Protein AF-A0A7V0LYI3-F1 (afdb_monomer)

pLDDT: mean 85.38, std 15.92, range [39.88, 97.81]

Structure (mmCIF, N/CA/C/O backbone):
data_AF-A0A7V0LYI3-F1
#
_entry.id   AF-A0A7V0LYI3-F1
#
loop_
_atom_site.group_PDB
_atom_site.id
_atom_site.type_symbol
_atom_site.label_atom_id
_atom_site.label_alt_id
_atom_site.label_comp_id
_atom_site.label_asym_id
_atom_site.label_entity_id
_atom_site.label_seq_id
_atom_site.pdbx_PDB_ins_code
_atom_site.Cartn_x
_atom_site.Cartn_y
_atom_site.Cartn_z
_atom_site.occupancy
_atom_site.B_iso_or_equiv
_atom_site.auth_seq_id
_atom_site.auth_comp_id
_atom_site.auth_asym_id
_atom_site.auth_atom_id
_atom_site.pdbx_PDB_model_num
ATOM 1 N N . MET A 1 1 ? 65.046 -30.991 -47.781 1.00 40.19 1 MET A N 1
ATOM 2 C CA . MET A 1 1 ? 65.010 -29.530 -47.559 1.00 40.19 1 MET A CA 1
ATOM 3 C C . MET A 1 1 ? 63.622 -29.070 -48.001 1.00 40.19 1 MET A C 1
ATOM 5 O O . MET A 1 1 ? 63.319 -29.240 -49.167 1.00 40.19 1 MET A O 1
ATOM 9 N N . LEU A 1 2 ? 62.672 -28.917 -47.068 1.00 39.88 2 LEU A N 1
ATOM 10 C CA . LEU A 1 2 ? 62.356 -27.646 -46.376 1.00 39.88 2 LEU A CA 1
ATOM 11 C C . LEU A 1 2 ? 61.350 -26.843 -47.239 1.00 39.88 2 LEU A C 1
ATOM 13 O O . LEU A 1 2 ? 61.663 -26.576 -48.385 1.00 39.88 2 LEU A O 1
ATOM 17 N N . ALA A 1 3 ? 60.145 -26.449 -46.829 1.00 41.19 3 ALA A N 1
ATOM 18 C CA . ALA A 1 3 ? 59.462 -26.444 -45.542 1.00 41.19 3 ALA A CA 1
ATOM 19 C C . ALA A 1 3 ? 57.938 -26.406 -45.777 1.00 41.19 3 ALA A C 1
ATOM 21 O O . ALA A 1 3 ? 57.467 -25.865 -46.776 1.00 41.19 3 ALA A O 1
ATOM 22 N N . MET A 1 4 ? 57.179 -26.934 -44.816 1.00 54.78 4 MET A N 1
ATOM 23 C CA . MET A 1 4 ? 55.767 -26.605 -44.653 1.00 54.78 4 MET A CA 1
ATOM 24 C C . MET A 1 4 ? 55.652 -25.128 -44.258 1.00 54.78 4 MET A C 1
ATOM 26 O O . MET A 1 4 ? 56.133 -24.750 -43.191 1.00 54.78 4 MET A O 1
ATOM 30 N N . LEU A 1 5 ? 55.018 -24.294 -45.085 1.00 48.50 5 LEU A N 1
ATOM 31 C CA . LEU A 1 5 ? 54.569 -22.971 -44.649 1.00 48.50 5 LEU A CA 1
ATOM 32 C C . LEU A 1 5 ? 53.202 -23.129 -43.976 1.00 48.50 5 LEU A C 1
ATOM 34 O O . LEU A 1 5 ? 52.151 -22.972 -44.592 1.00 48.50 5 LEU A O 1
ATOM 38 N N . ALA A 1 6 ? 53.243 -23.475 -42.690 1.00 54.69 6 ALA A N 1
ATOM 39 C CA . ALA A 1 6 ? 52.160 -23.191 -41.765 1.00 54.69 6 ALA A CA 1
ATOM 40 C C . ALA A 1 6 ? 51.965 -21.666 -41.734 1.00 54.69 6 ALA A C 1
ATOM 42 O O . ALA A 1 6 ? 52.825 -20.932 -41.246 1.00 54.69 6 ALA A O 1
ATOM 43 N N . GLY A 1 7 ? 50.868 -21.184 -42.319 1.00 54.53 7 GLY A N 1
ATOM 44 C CA . GLY A 1 7 ? 50.473 -19.785 -42.200 1.00 54.53 7 GLY A CA 1
ATOM 45 C C . GLY A 1 7 ? 50.140 -19.468 -40.737 1.00 54.53 7 GLY A C 1
ATOM 46 O O . GLY A 1 7 ? 49.484 -20.283 -40.084 1.00 54.53 7 GLY A O 1
ATOM 47 N N . PRO A 1 8 ? 50.588 -18.325 -40.193 1.00 54.28 8 PRO A N 1
ATOM 48 C CA . PRO A 1 8 ? 50.276 -17.942 -38.826 1.00 54.28 8 PRO A CA 1
ATOM 49 C C . PRO A 1 8 ? 48.766 -17.720 -38.708 1.00 54.28 8 PRO A C 1
ATOM 51 O O . PRO A 1 8 ? 48.206 -16.829 -39.345 1.00 54.28 8 PRO A O 1
ATOM 54 N N . GLY A 1 9 ? 48.106 -18.546 -37.896 1.00 55.75 9 GLY A N 1
ATOM 55 C CA . GLY A 1 9 ? 46.761 -18.268 -37.413 1.00 55.75 9 GLY A CA 1
ATOM 56 C C . GLY A 1 9 ? 46.793 -16.947 -36.655 1.00 55.75 9 GLY A C 1
ATOM 57 O O . GLY A 1 9 ? 47.355 -16.867 -35.565 1.00 55.75 9 GLY A O 1
ATOM 58 N N . VAL A 1 10 ? 46.250 -15.893 -37.261 1.00 54.00 10 VAL A N 1
ATOM 59 C CA . VAL A 1 10 ? 46.084 -14.611 -36.584 1.00 54.00 10 VAL A CA 1
ATOM 60 C C . VAL A 1 10 ? 44.988 -14.767 -35.538 1.00 54.00 10 VAL A C 1
ATOM 62 O O . VAL A 1 10 ? 43.880 -15.218 -35.826 1.00 54.00 10 VAL A O 1
ATOM 65 N N . ALA A 1 11 ? 45.364 -14.460 -34.302 1.00 51.78 11 ALA A N 1
ATOM 66 C CA . ALA A 1 11 ? 44.516 -14.445 -33.127 1.00 51.78 11 ALA A CA 1
ATOM 67 C C . ALA A 1 11 ? 43.189 -13.728 -33.409 1.00 51.78 11 ALA A C 1
ATOM 69 O O . ALA A 1 11 ? 43.174 -12.690 -34.072 1.00 51.78 11 ALA A O 1
ATOM 70 N N . GLN A 1 12 ? 42.085 -14.268 -32.889 1.00 56.75 12 GLN A N 1
ATOM 71 C CA . GLN A 1 12 ? 40.790 -13.595 -32.933 1.00 56.75 12 GLN A CA 1
ATOM 72 C C . GLN A 1 12 ? 40.854 -12.349 -32.046 1.00 56.75 12 GLN A C 1
ATOM 74 O O . GLN A 1 12 ? 40.620 -12.401 -30.841 1.00 56.75 12 GLN A O 1
ATOM 79 N N . ALA A 1 13 ? 41.267 -11.231 -32.638 1.00 60.88 13 ALA A N 1
ATOM 80 C CA . ALA A 1 13 ? 41.054 -9.921 -32.059 1.00 60.88 13 ALA A CA 1
ATOM 81 C C . ALA A 1 13 ? 39.546 -9.668 -32.073 1.00 60.88 13 ALA A C 1
ATOM 83 O O . ALA A 1 13 ? 38.927 -9.807 -33.127 1.00 60.88 13 ALA A O 1
ATOM 84 N N . ILE A 1 14 ? 38.979 -9.300 -30.920 1.00 69.00 14 ILE A N 1
ATOM 85 C CA . ILE A 1 14 ? 37.598 -8.815 -30.845 1.00 69.00 14 ILE A CA 1
ATOM 86 C C . ILE A 1 14 ? 37.459 -7.687 -31.869 1.00 69.00 14 ILE A C 1
ATOM 88 O O . ILE A 1 14 ? 38.127 -6.654 -31.793 1.00 69.00 14 ILE A O 1
ATOM 92 N N . THR A 1 15 ? 36.629 -7.929 -32.869 1.00 83.38 15 THR A N 1
ATOM 93 C CA . THR A 1 15 ? 36.311 -6.992 -33.933 1.00 83.38 15 THR A CA 1
ATOM 94 C C . THR A 1 15 ? 35.409 -5.886 -33.391 1.00 83.38 15 THR A C 1
ATOM 96 O O . THR A 1 15 ? 34.673 -6.066 -32.420 1.00 83.38 15 THR A O 1
ATOM 99 N N . ALA A 1 16 ? 35.406 -4.725 -34.050 1.00 82.19 16 ALA A N 1
ATOM 100 C CA . ALA A 1 16 ? 34.499 -3.631 -33.694 1.00 82.19 16 ALA A CA 1
ATOM 101 C C . ALA A 1 16 ? 33.015 -4.063 -33.711 1.00 82.19 16 ALA A C 1
ATOM 103 O O . ALA A 1 16 ? 32.218 -3.562 -32.924 1.00 82.19 16 ALA A O 1
ATOM 104 N N . SER A 1 17 ? 32.660 -5.036 -34.560 1.00 84.31 17 SER A N 1
ATOM 105 C CA . SER A 1 17 ? 31.315 -5.620 -34.610 1.00 84.31 17 SER A CA 1
ATOM 106 C C . SER A 1 17 ? 30.974 -6.409 -33.345 1.00 84.31 17 SER A C 1
ATOM 108 O O . SER A 1 17 ? 29.867 -6.295 -32.834 1.00 84.31 17 SER A O 1
ATOM 110 N N . GLU A 1 18 ? 31.907 -7.205 -32.824 1.00 86.75 18 GLU A N 1
ATOM 111 C CA . GLU A 1 18 ? 31.697 -7.975 -31.591 1.00 86.75 18 GLU A CA 1
ATOM 112 C C . GLU A 1 18 ? 31.630 -7.064 -30.363 1.00 86.75 18 GLU A C 1
ATOM 114 O O . GLU A 1 18 ? 30.870 -7.336 -29.434 1.00 86.75 18 GLU A O 1
ATOM 119 N N . LEU A 1 19 ? 32.378 -5.956 -30.372 1.00 88.12 19 LEU A N 1
ATOM 120 C CA . LEU A 1 19 ? 32.279 -4.936 -29.331 1.00 88.12 19 LEU A CA 1
ATOM 121 C C . LEU A 1 19 ? 30.911 -4.236 -29.353 1.00 88.12 19 LEU A C 1
ATOM 123 O O . LEU A 1 19 ? 30.327 -4.021 -28.294 1.00 88.12 19 LEU A O 1
ATOM 127 N N . GLN A 1 20 ? 30.365 -3.938 -30.537 1.00 90.69 20 GLN A N 1
ATOM 128 C CA . GLN A 1 20 ? 29.027 -3.352 -30.662 1.00 90.69 20 GLN A CA 1
ATOM 129 C C . GLN A 1 20 ? 27.942 -4.287 -30.108 1.00 90.69 20 GLN A C 1
ATOM 131 O O . GLN A 1 20 ? 27.092 -3.850 -29.339 1.00 90.69 20 GLN A O 1
ATOM 136 N N . VAL A 1 21 ? 28.022 -5.586 -30.413 1.00 94.44 21 VAL A N 1
ATOM 137 C CA . VAL A 1 21 ? 27.093 -6.595 -29.873 1.00 94.44 21 VAL A CA 1
ATOM 138 C C . VAL A 1 21 ? 27.158 -6.661 -28.343 1.00 94.44 21 VAL A C 1
ATOM 140 O O . VAL A 1 21 ? 26.127 -6.792 -27.685 1.00 94.44 21 VAL A O 1
ATOM 143 N N . GLN A 1 22 ? 28.352 -6.539 -27.756 1.00 93.50 22 GLN A N 1
ATOM 144 C CA . GLN A 1 22 ? 28.506 -6.493 -26.299 1.00 93.50 22 GLN A CA 1
ATOM 145 C C . GLN A 1 22 ? 27.892 -5.229 -25.688 1.00 93.50 22 GLN A C 1
ATOM 147 O O . GLN A 1 22 ? 27.259 -5.314 -24.638 1.00 93.50 22 GLN A O 1
ATOM 152 N N . ILE A 1 23 ? 28.036 -4.072 -26.340 1.00 94.94 23 ILE A N 1
ATOM 153 C CA . ILE A 1 23 ? 27.408 -2.819 -25.896 1.00 94.94 23 ILE A CA 1
ATOM 154 C C . ILE A 1 23 ? 25.882 -2.955 -25.908 1.00 94.94 23 ILE A C 1
ATOM 156 O O . ILE A 1 23 ? 25.235 -2.625 -24.916 1.00 94.94 23 ILE A O 1
ATOM 160 N N . ASP A 1 24 ? 25.310 -3.501 -26.980 1.00 95.81 24 ASP A N 1
ATOM 161 C CA . ASP A 1 24 ? 23.861 -3.684 -27.100 1.00 95.81 24 ASP A CA 1
ATOM 162 C C . ASP A 1 24 ? 23.330 -4.654 -26.028 1.00 95.81 24 ASP A C 1
ATOM 164 O O . ASP A 1 24 ? 22.297 -4.401 -25.400 1.00 95.81 24 ASP A O 1
ATOM 168 N N . ALA A 1 25 ? 24.076 -5.729 -25.747 1.00 96.62 25 ALA A N 1
ATOM 169 C CA . ALA A 1 25 ? 23.751 -6.665 -24.674 1.00 96.62 25 ALA A CA 1
ATOM 170 C C . ALA A 1 25 ? 23.796 -6.002 -23.285 1.00 96.62 25 ALA A C 1
ATOM 172 O O . ALA A 1 25 ? 22.900 -6.221 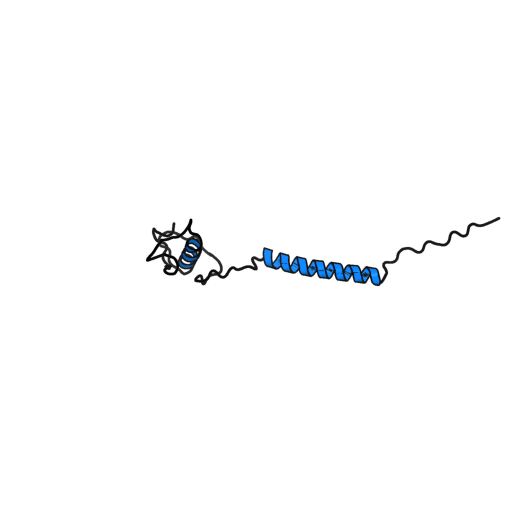-22.468 1.00 96.62 25 ALA A O 1
ATOM 173 N N . LEU A 1 26 ? 24.798 -5.157 -23.020 1.00 96.88 26 LEU A N 1
ATOM 174 C CA . LEU A 1 26 ? 24.907 -4.414 -21.762 1.00 96.88 26 LEU A CA 1
ATOM 175 C C . LEU A 1 26 ? 23.776 -3.389 -21.601 1.00 96.88 26 LEU A C 1
ATOM 177 O O . LEU A 1 26 ? 23.236 -3.248 -20.506 1.00 96.88 26 LEU A O 1
ATOM 181 N N . LEU A 1 27 ? 23.363 -2.712 -22.676 1.00 97.19 27 LEU A N 1
ATOM 182 C CA . LEU A 1 27 ? 22.223 -1.788 -22.646 1.00 97.19 27 LEU A CA 1
ATOM 183 C C . LEU A 1 27 ? 20.907 -2.513 -22.328 1.00 97.19 27 LEU A C 1
ATOM 185 O O . LEU A 1 27 ? 20.120 -2.032 -21.510 1.00 97.19 27 LEU A O 1
ATOM 189 N N . ALA A 1 28 ? 20.688 -3.696 -22.908 1.00 97.19 28 ALA A N 1
ATOM 190 C CA . ALA A 1 28 ? 19.527 -4.529 -22.594 1.00 97.19 28 ALA A CA 1
ATOM 191 C C . ALA A 1 28 ? 19.531 -5.001 -21.127 1.00 97.19 28 ALA A C 1
ATOM 193 O O . ALA A 1 28 ? 18.494 -4.986 -20.453 1.00 97.19 28 ALA A O 1
ATOM 194 N N . GLN A 1 29 ? 20.706 -5.370 -20.604 1.00 96.94 29 GLN A N 1
ATOM 195 C CA . GLN A 1 29 ? 20.867 -5.711 -19.191 1.00 96.94 29 GLN A CA 1
ATOM 196 C C . GLN A 1 29 ? 20.570 -4.511 -18.286 1.00 96.94 29 GLN A C 1
ATOM 198 O O . GLN A 1 29 ? 19.811 -4.661 -17.333 1.00 96.94 29 GLN A O 1
ATOM 203 N N . LEU A 1 30 ? 21.078 -3.314 -18.597 1.00 96.62 30 LEU A N 1
ATOM 204 C CA . LEU A 1 30 ? 20.799 -2.102 -17.818 1.00 96.62 30 LEU A CA 1
ATOM 205 C C . LEU A 1 30 ? 19.304 -1.773 -17.767 1.00 96.62 30 LEU A C 1
ATOM 207 O O . LEU A 1 30 ? 18.794 -1.480 -16.690 1.00 96.62 30 LEU A O 1
ATOM 211 N N . SER A 1 31 ? 18.589 -1.881 -18.889 1.00 96.19 31 SER A N 1
ATOM 212 C CA . SER A 1 31 ? 17.133 -1.679 -18.915 1.00 96.19 31 SER A CA 1
ATOM 213 C C . SER A 1 31 ? 16.398 -2.684 -18.018 1.00 96.19 31 SER A C 1
ATOM 215 O O . SER A 1 31 ? 15.493 -2.316 -17.267 1.00 96.19 31 SER A O 1
ATOM 217 N N . THR A 1 32 ? 16.836 -3.944 -18.035 1.00 95.94 32 THR A N 1
ATOM 218 C CA . THR A 1 32 ? 16.273 -4.995 -17.178 1.00 95.94 32 THR A CA 1
ATOM 219 C C . THR A 1 32 ? 16.539 -4.709 -15.700 1.00 95.94 32 THR A C 1
ATOM 221 O O . THR A 1 32 ? 15.626 -4.790 -14.881 1.00 95.94 32 THR A O 1
ATOM 224 N N . LEU A 1 33 ? 17.773 -4.334 -15.354 1.00 95.44 33 LEU A N 1
ATOM 225 C CA . LEU A 1 33 ? 18.157 -3.996 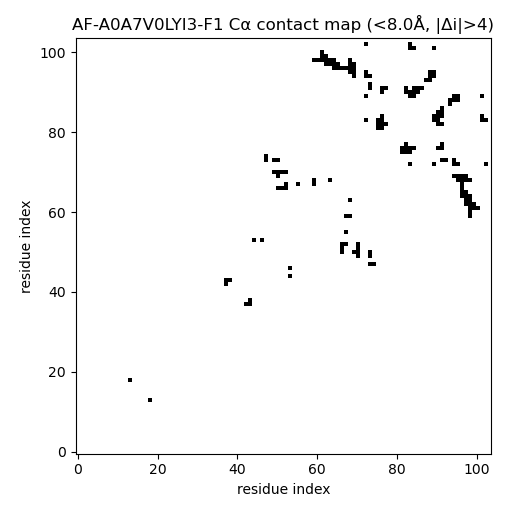-13.984 1.00 95.44 33 LEU A CA 1
ATOM 226 C C . LEU A 1 33 ? 17.401 -2.763 -13.472 1.00 95.44 33 LEU A C 1
ATOM 228 O O . LEU A 1 33 ? 16.982 -2.756 -12.321 1.00 95.44 33 LEU A O 1
ATOM 232 N N . GLN A 1 34 ? 17.170 -1.755 -14.318 1.00 92.31 34 GLN A N 1
ATOM 233 C CA . GLN A 1 34 ? 16.363 -0.582 -13.965 1.00 92.31 34 GLN A CA 1
ATOM 234 C C . GLN A 1 34 ? 14.920 -0.969 -13.616 1.00 92.31 34 GLN A C 1
ATOM 236 O O . GLN A 1 34 ? 14.404 -0.525 -12.595 1.00 92.31 34 GLN A O 1
ATOM 241 N N . 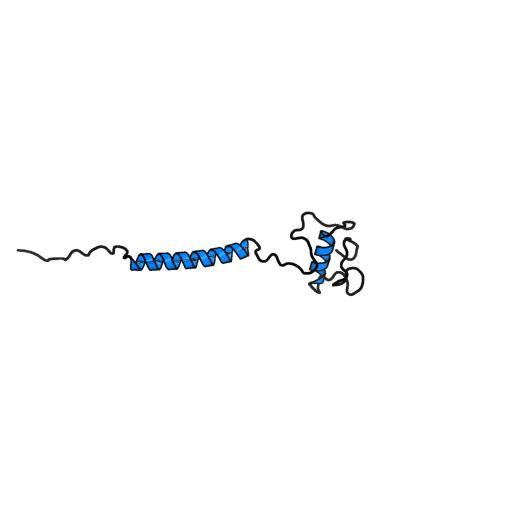SER A 1 35 ? 14.291 -1.850 -14.402 1.00 88.12 35 SER A N 1
ATOM 242 C CA . SER A 1 35 ? 12.947 -2.357 -14.092 1.00 88.12 35 SER A CA 1
ATOM 243 C C . SER A 1 35 ? 12.919 -3.175 -12.798 1.00 88.12 35 SER A C 1
ATOM 245 O O . SER A 1 35 ? 12.007 -3.005 -11.989 1.00 88.12 35 SER A O 1
ATOM 247 N N . GLN A 1 36 ? 13.922 -4.029 -12.572 1.00 88.75 36 GLN A N 1
ATOM 248 C CA . GLN A 1 36 ? 14.032 -4.805 -11.333 1.00 88.75 36 GLN A CA 1
ATOM 249 C C . GLN A 1 36 ? 14.216 -3.904 -10.112 1.00 88.75 36 GLN A C 1
ATOM 251 O O . GLN A 1 36 ? 13.608 -4.160 -9.076 1.00 88.75 36 GLN A O 1
ATOM 256 N N . LEU A 1 37 ? 15.010 -2.838 -10.238 1.00 87.19 37 LEU A N 1
ATOM 257 C CA . LEU A 1 37 ? 15.226 -1.886 -9.157 1.00 87.19 37 LEU A CA 1
ATOM 258 C C . LEU A 1 37 ? 13.926 -1.159 -8.798 1.00 87.19 37 LEU A C 1
ATOM 260 O O . LEU A 1 37 ? 13.589 -1.102 -7.625 1.00 87.19 37 LEU A O 1
ATOM 264 N N . THR A 1 38 ? 13.128 -0.734 -9.782 1.00 83.44 38 THR A N 1
ATOM 265 C CA . THR A 1 38 ? 11.796 -0.161 -9.517 1.00 83.44 38 THR A CA 1
ATOM 266 C C . THR A 1 38 ? 10.887 -1.132 -8.760 1.00 83.44 38 THR A C 1
ATOM 268 O O . THR A 1 38 ? 10.166 -0.715 -7.863 1.00 83.44 38 THR A O 1
ATOM 271 N N . VAL A 1 39 ? 10.923 -2.432 -9.066 1.00 81.38 39 VAL A N 1
ATOM 272 C CA . VAL A 1 39 ? 10.126 -3.432 -8.332 1.00 81.38 39 VAL A CA 1
ATOM 273 C C . VAL A 1 39 ? 10.647 -3.628 -6.902 1.00 81.38 39 VAL A C 1
ATOM 275 O O . VAL A 1 39 ? 9.850 -3.705 -5.969 1.00 81.38 39 VAL A O 1
ATOM 278 N N . LEU A 1 40 ? 11.969 -3.684 -6.717 1.00 78.69 40 LEU A N 1
ATOM 279 C CA . LEU A 1 40 ? 12.609 -3.895 -5.413 1.00 78.69 40 LEU A CA 1
ATOM 280 C C . LEU A 1 40 ? 12.521 -2.675 -4.487 1.00 78.69 40 LEU A C 1
ATOM 282 O O . LEU A 1 40 ? 12.384 -2.842 -3.280 1.00 78.69 40 LEU A O 1
ATOM 286 N N . GLU A 1 41 ? 12.555 -1.462 -5.034 1.00 78.12 41 GLU A N 1
ATOM 287 C CA . GLU A 1 41 ? 12.401 -0.203 -4.290 1.00 78.12 41 GLU A CA 1
ATOM 288 C C . GLU A 1 41 ? 10.940 0.079 -3.900 1.00 78.12 41 GLU A C 1
ATOM 290 O O . GLU A 1 41 ? 10.618 1.160 -3.411 1.00 78.12 41 GLU A O 1
ATOM 295 N N . GLY A 1 42 ? 10.034 -0.885 -4.103 1.00 65.88 42 GLY A N 1
ATOM 296 C CA . GLY A 1 42 ? 8.618 -0.705 -3.806 1.00 65.88 42 GLY A CA 1
ATOM 297 C C . GLY A 1 42 ? 7.941 0.272 -4.766 1.00 65.88 42 GLY A C 1
ATOM 298 O O . GLY A 1 42 ? 6.939 0.873 -4.406 1.00 65.88 42 GLY A O 1
ATOM 299 N N . GLY A 1 43 ? 8.450 0.420 -5.995 1.00 56.62 43 GLY A N 1
ATOM 300 C CA . GLY A 1 43 ? 7.948 1.302 -7.061 1.00 56.62 43 GLY A CA 1
ATOM 301 C C . GLY A 1 43 ? 6.570 0.938 -7.624 1.00 56.62 43 GLY A C 1
ATOM 302 O O . GLY A 1 43 ? 6.167 1.432 -8.674 1.00 56.62 43 GLY A O 1
ATOM 303 N N . SER A 1 44 ? 5.817 0.114 -6.902 1.00 57.41 44 SER A N 1
ATOM 304 C CA . SER A 1 44 ? 4.377 0.278 -6.807 1.00 57.41 44 SER A CA 1
ATOM 305 C C . SER A 1 44 ? 4.074 0.702 -5.373 1.00 57.41 44 SER A C 1
ATOM 307 O O . SER A 1 44 ? 3.655 -0.103 -4.542 1.00 57.41 44 SER A O 1
ATOM 309 N N . THR A 1 45 ? 4.305 1.979 -5.058 1.00 59.03 45 THR A N 1
ATOM 310 C CA . THR A 1 45 ? 3.618 2.619 -3.941 1.00 59.03 45 THR A CA 1
ATOM 311 C C . THR A 1 45 ? 2.167 2.689 -4.375 1.00 59.03 45 THR A C 1
ATOM 313 O O . THR A 1 45 ? 1.727 3.663 -4.981 1.00 59.03 45 THR A O 1
ATOM 316 N N . GLY A 1 46 ? 1.452 1.577 -4.193 1.00 61.94 46 GLY A N 1
ATOM 317 C CA . GLY A 1 46 ? 0.034 1.495 -4.470 1.00 61.94 46 GLY A CA 1
ATOM 318 C C . GLY A 1 46 ? -0.625 2.612 -3.684 1.00 61.94 46 GLY A C 1
ATOM 319 O O . GLY A 1 46 ? -0.717 2.544 -2.463 1.00 61.94 46 GLY A O 1
ATOM 320 N N . THR A 1 47 ? -1.011 3.681 -4.373 1.00 66.94 47 THR A N 1
ATOM 321 C CA . TH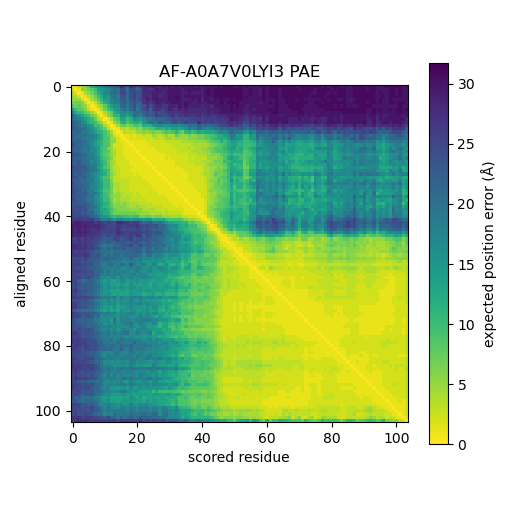R A 1 47 ? -1.805 4.736 -3.768 1.00 66.94 47 THR A CA 1
ATOM 322 C C . THR A 1 47 ? -3.150 4.102 -3.475 1.00 66.94 47 THR A C 1
ATOM 324 O O . THR A 1 47 ? -3.952 3.887 -4.387 1.00 66.94 47 THR A O 1
ATOM 327 N N . VAL A 1 48 ? -3.369 3.721 -2.222 1.00 78.62 48 VAL A N 1
ATOM 328 C CA . VAL A 1 48 ? -4.660 3.205 -1.790 1.00 78.62 48 VAL A CA 1
ATOM 329 C C . VAL A 1 48 ? -5.617 4.392 -1.799 1.00 78.62 48 VAL A C 1
ATOM 331 O O . VAL A 1 48 ? -5.419 5.366 -1.075 1.00 78.62 48 VAL A O 1
ATOM 334 N N . ALA A 1 49 ? -6.617 4.359 -2.681 1.00 82.25 49 ALA A N 1
ATOM 335 C CA . ALA A 1 49 ? -7.582 5.444 -2.799 1.00 82.25 49 ALA A CA 1
ATOM 336 C C . ALA A 1 49 ? -8.285 5.659 -1.448 1.00 82.25 49 ALA A C 1
ATOM 338 O O . ALA A 1 49 ? -8.872 4.729 -0.908 1.00 82.25 49 ALA A O 1
ATOM 339 N N . GLY A 1 50 ? -8.200 6.875 -0.905 1.00 83.25 50 GLY A N 1
ATOM 340 C CA . GLY A 1 50 ? -8.716 7.206 0.429 1.00 83.25 50 GLY A CA 1
ATOM 341 C C . GLY A 1 50 ? -7.664 7.198 1.543 1.00 83.25 50 GLY A C 1
ATOM 342 O O . GLY A 1 50 ? -7.927 7.756 2.598 1.00 83.25 50 GLY A O 1
ATOM 343 N N . CYS A 1 51 ? -6.462 6.665 1.304 1.00 89.44 51 CYS A N 1
ATOM 344 C CA . CYS A 1 51 ? -5.347 6.728 2.244 1.00 89.44 51 CYS A CA 1
ATOM 345 C C . CYS A 1 51 ? -4.355 7.841 1.866 1.00 89.44 51 CYS A C 1
ATOM 347 O O . CYS A 1 51 ? -3.899 7.924 0.725 1.00 89.44 51 CYS A O 1
ATOM 349 N N . THR A 1 52 ? -4.014 8.703 2.826 1.00 85.88 52 THR A N 1
ATOM 350 C CA . THR A 1 52 ? -3.144 9.877 2.623 1.00 85.88 52 THR A CA 1
ATOM 351 C C . THR A 1 52 ? -1.681 9.644 3.002 1.00 85.88 52 THR A C 1
ATOM 353 O O . THR A 1 52 ? -0.837 10.477 2.668 1.00 85.88 52 THR A O 1
ATOM 356 N N . ILE A 1 53 ? -1.363 8.538 3.682 1.00 88.69 53 ILE A N 1
ATOM 357 C CA . ILE A 1 53 ? -0.005 8.218 4.144 1.00 88.69 53 ILE A CA 1
ATOM 358 C C . ILE A 1 53 ? 0.652 7.160 3.255 1.00 88.69 53 ILE A C 1
ATOM 360 O O . ILE A 1 53 ? -0.014 6.379 2.579 1.00 88.69 53 ILE A O 1
ATOM 364 N N . THR A 1 54 ? 1.981 7.110 3.292 1.00 85.50 54 THR A N 1
ATOM 365 C CA . THR A 1 54 ? 2.790 6.152 2.519 1.00 85.50 54 THR A CA 1
ATOM 366 C C . THR A 1 54 ? 3.458 5.079 3.381 1.00 85.50 54 THR A C 1
ATOM 368 O O . THR A 1 54 ? 4.030 4.136 2.840 1.00 85.50 54 THR A O 1
ATOM 371 N N . SER A 1 55 ? 3.412 5.215 4.708 1.00 87.00 55 SER A N 1
ATOM 372 C CA . SER A 1 55 ? 3.972 4.268 5.676 1.00 87.00 55 SER A CA 1
ATOM 373 C C . SER A 1 55 ? 3.212 4.322 7.001 1.00 87.00 55 SER A C 1
ATOM 375 O O . SER A 1 55 ? 2.597 5.332 7.337 1.00 87.00 55 SER A O 1
ATOM 377 N N . PHE A 1 56 ? 3.273 3.226 7.759 1.00 92.19 56 PHE A N 1
ATOM 378 C CA . PHE A 1 56 ? 2.838 3.175 9.152 1.00 92.19 56 PHE A CA 1
ATOM 379 C C . PHE A 1 56 ? 4.063 3.313 10.056 1.00 92.19 56 PHE A C 1
ATOM 381 O O . PHE A 1 56 ? 4.873 2.392 10.150 1.00 92.19 56 PHE A O 1
ATOM 388 N N . ASP A 1 57 ? 4.197 4.456 10.726 1.00 93.75 57 ASP A N 1
ATOM 389 C CA . ASP A 1 57 ? 5.394 4.777 11.520 1.00 93.75 57 ASP A CA 1
ATOM 390 C C . ASP A 1 57 ? 5.276 4.356 12.997 1.00 93.75 57 ASP A C 1
ATOM 392 O O . ASP A 1 57 ? 6.209 4.521 13.786 1.00 93.75 57 ASP A O 1
ATOM 396 N N . ARG A 1 58 ? 4.124 3.800 13.390 1.00 95.31 58 ARG A N 1
ATOM 397 C CA . ARG A 1 58 ? 3.867 3.273 1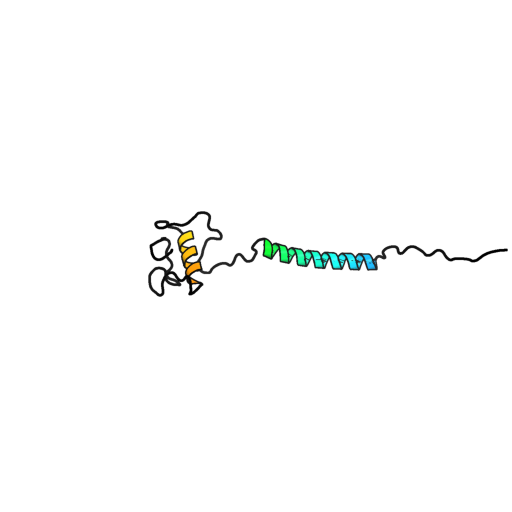4.733 1.00 95.31 58 ARG A CA 1
ATOM 398 C C . ARG A 1 58 ? 2.956 2.053 14.693 1.00 95.31 58 ARG A C 1
ATOM 400 O O . ARG A 1 58 ? 2.191 1.859 13.752 1.00 95.31 58 ARG A O 1
ATOM 407 N N . ALA A 1 59 ? 3.010 1.261 15.760 1.00 95.69 59 ALA A N 1
ATOM 408 C CA . ALA A 1 59 ? 1.977 0.271 16.029 1.00 95.69 5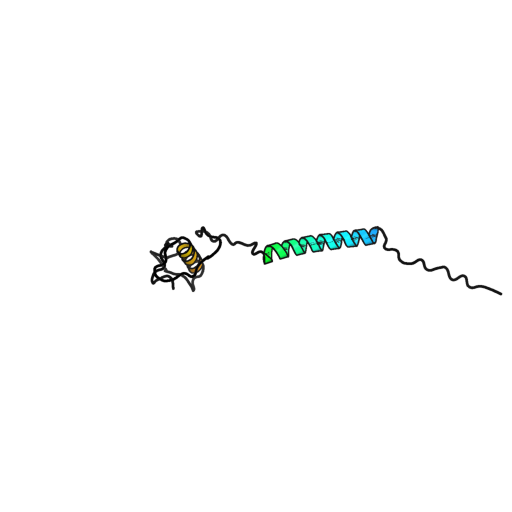9 ALA A CA 1
ATOM 409 C C . ALA A 1 59 ? 0.666 0.980 16.404 1.00 95.69 59 ALA A C 1
ATOM 411 O O . ALA A 1 59 ? 0.691 1.976 17.128 1.00 95.69 59 ALA A O 1
ATOM 412 N N . LEU A 1 60 ? -0.452 0.444 15.918 1.00 96.44 60 LEU A N 1
ATOM 413 C CA . LEU A 1 60 ? -1.795 0.938 16.203 1.00 96.44 60 LEU A CA 1
ATOM 414 C C . LEU A 1 60 ? -2.502 0.030 17.207 1.00 96.44 60 LEU A C 1
ATOM 416 O O . LEU A 1 60 ? -2.347 -1.191 17.182 1.00 96.44 60 LEU A O 1
ATOM 420 N N . SER A 1 61 ? -3.278 0.640 18.091 1.00 96.25 61 SER A N 1
ATOM 421 C CA . SER A 1 61 ? -3.968 -0.015 19.192 1.00 96.25 61 SER A CA 1
ATOM 422 C C . SER A 1 61 ? -5.288 0.679 19.518 1.00 96.25 61 SER A C 1
ATOM 424 O O . SER A 1 61 ? -5.533 1.817 19.120 1.00 96.25 61 SER A O 1
ATOM 426 N N . ILE A 1 62 ? -6.157 -0.006 20.265 1.00 96.50 62 ILE A N 1
ATOM 427 C CA . ILE A 1 62 ? -7.454 0.547 20.666 1.00 96.50 62 ILE A CA 1
ATOM 428 C C . ILE A 1 62 ? -7.261 1.871 21.409 1.00 96.50 62 ILE A C 1
ATOM 430 O O . ILE A 1 62 ? -6.546 1.938 22.407 1.00 96.50 62 ILE A O 1
ATOM 434 N N . GLY A 1 63 ? -7.964 2.905 20.951 1.00 96.25 63 GLY A N 1
ATOM 435 C CA . GLY A 1 63 ? -7.859 4.259 21.483 1.00 96.25 63 GLY A CA 1
ATOM 436 C C . GLY A 1 63 ? -7.025 5.201 20.620 1.00 96.25 63 GLY A C 1
ATOM 437 O O . GLY A 1 63 ? -7.183 6.414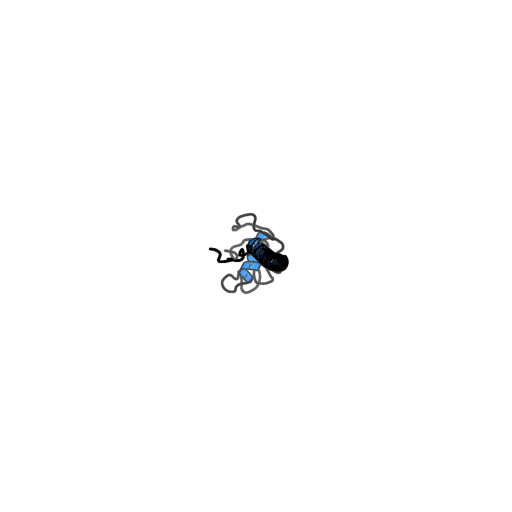 20.760 1.00 96.25 63 GLY A O 1
ATOM 438 N N . ASP A 1 64 ? -6.190 4.672 19.721 1.00 97.62 64 ASP A N 1
ATOM 439 C CA . ASP A 1 64 ? -5.413 5.498 18.804 1.00 97.62 64 ASP A CA 1
ATOM 440 C C . ASP A 1 64 ? -6.315 6.278 17.849 1.00 97.62 64 ASP A C 1
ATOM 442 O O . ASP A 1 64 ? -7.360 5.801 17.395 1.00 97.62 64 ASP A O 1
ATOM 446 N N . THR A 1 65 ? -5.883 7.495 17.527 1.00 97.12 65 THR A N 1
ATOM 447 C CA . THR A 1 65 ? -6.489 8.325 16.492 1.00 97.12 65 THR A CA 1
ATOM 448 C C . THR A 1 65 ? -5.451 8.807 15.494 1.00 97.12 65 THR A C 1
ATOM 450 O O . THR A 1 65 ? -4.290 9.011 15.860 1.00 97.12 65 THR A O 1
ATOM 453 N N . GLY A 1 66 ? -5.871 9.009 14.246 1.00 96.12 66 GLY A N 1
ATOM 454 C CA . GLY A 1 66 ? -5.013 9.559 13.199 1.00 96.12 66 GLY A CA 1
ATOM 455 C C . GLY A 1 66 ? -5.335 9.066 11.792 1.00 96.12 66 GLY A C 1
ATOM 456 O O . GLY A 1 66 ? -6.240 8.254 11.580 1.00 96.12 66 GLY A O 1
ATOM 457 N N . ASP A 1 67 ? -4.572 9.587 10.833 1.00 95.75 67 ASP A N 1
ATOM 458 C CA . ASP A 1 67 ? -4.651 9.219 9.414 1.00 95.75 67 ASP A CA 1
ATOM 459 C C . ASP A 1 67 ? -4.159 7.785 9.170 1.00 95.75 67 ASP A C 1
ATOM 461 O O . ASP A 1 67 ? -4.651 7.100 8.280 1.00 95.75 67 ASP A O 1
ATOM 465 N N . ASP A 1 68 ? -3.246 7.299 10.011 1.00 95.56 68 ASP A N 1
ATOM 466 C CA . ASP A 1 68 ? -2.808 5.903 10.059 1.00 95.56 68 ASP A CA 1
ATOM 467 C C . ASP A 1 68 ? -3.962 4.948 10.357 1.00 95.56 68 ASP A C 1
ATOM 469 O O . ASP A 1 68 ? -4.153 3.967 9.644 1.00 95.56 68 ASP A O 1
ATOM 473 N N . VAL A 1 69 ? -4.809 5.265 11.330 1.00 96.75 69 VAL A N 1
ATOM 474 C CA . VAL A 1 69 ? -6.004 4.464 11.603 1.00 96.75 69 VAL A CA 1
ATOM 475 C C . VAL A 1 69 ? -6.986 4.484 10.433 1.00 96.75 69 VAL A C 1
ATOM 477 O O . VAL A 1 69 ? -7.527 3.438 10.072 1.00 96.75 69 VAL A O 1
ATOM 480 N N . ASN A 1 70 ? -7.208 5.651 9.826 1.00 96.25 70 ASN A N 1
ATOM 481 C CA . ASN A 1 70 ? -8.088 5.763 8.667 1.00 96.25 70 ASN A CA 1
ATOM 482 C C . ASN A 1 70 ? -7.569 4.913 7.497 1.00 96.25 70 ASN A C 1
ATOM 484 O O . ASN A 1 70 ? -8.301 4.077 6.975 1.00 96.25 70 ASN A O 1
ATOM 488 N N . CYS A 1 71 ? -6.283 5.037 7.168 1.00 95.81 71 CYS A N 1
ATOM 489 C CA . CYS A 1 71 ? -5.620 4.221 6.158 1.00 95.81 71 CYS A CA 1
ATOM 490 C C . CYS A 1 71 ? -5.701 2.722 6.452 1.00 95.81 71 CYS A C 1
ATOM 492 O O . CYS A 1 71 ? -5.955 1.938 5.539 1.00 95.81 71 CYS A O 1
ATOM 494 N N . LEU A 1 72 ? -5.521 2.309 7.712 1.00 95.19 72 LEU A N 1
ATOM 495 C CA . LEU A 1 72 ? -5.695 0.912 8.105 1.00 95.19 72 LEU A CA 1
ATOM 496 C C . LEU A 1 72 ? -7.116 0.431 7.786 1.00 95.19 72 LEU A C 1
ATOM 498 O O . LEU A 1 72 ? -7.273 -0.635 7.200 1.00 95.19 72 LEU A O 1
ATOM 502 N N . GLN A 1 73 ? -8.141 1.218 8.120 1.00 97.06 73 GLN A N 1
ATOM 503 C CA . GLN A 1 73 ? -9.531 0.868 7.816 1.00 97.06 73 GLN A CA 1
ATOM 504 C C . GLN A 1 73 ? -9.784 0.782 6.305 1.00 97.06 73 GLN A C 1
ATOM 506 O O . GLN A 1 73 ? -10.434 -0.162 5.869 1.00 97.06 73 GLN A O 1
ATOM 511 N N . VAL A 1 74 ? -9.217 1.690 5.501 1.00 95.62 74 VAL A N 1
ATOM 512 C CA . VAL A 1 74 ? -9.322 1.635 4.031 1.00 95.62 74 VAL A CA 1
ATOM 513 C C . VAL A 1 74 ? -8.720 0.334 3.489 1.00 95.62 74 VAL A C 1
ATOM 515 O O . VAL A 1 74 ? -9.327 -0.327 2.649 1.00 95.62 74 VAL A O 1
ATOM 518 N N . VAL A 1 75 ? -7.540 -0.059 3.981 1.00 93.25 75 VAL A N 1
ATOM 519 C CA . VAL A 1 75 ? -6.877 -1.304 3.561 1.00 93.25 75 VAL A CA 1
ATOM 520 C C . VAL A 1 75 ? -7.705 -2.523 3.966 1.00 93.25 75 VAL A C 1
ATOM 522 O O . VAL A 1 75 ? -7.963 -3.381 3.126 1.00 93.25 75 VAL A O 1
ATOM 525 N N . LEU A 1 76 ? -8.176 -2.581 5.212 1.00 94.88 76 LEU A N 1
ATOM 526 C CA . LEU A 1 76 ? -9.011 -3.677 5.712 1.00 94.88 76 LEU A CA 1
ATOM 527 C C . LEU A 1 76 ? -10.327 -3.813 4.931 1.00 94.88 76 LEU A C 1
ATOM 529 O O . LEU A 1 76 ? -10.741 -4.923 4.622 1.00 94.88 76 LEU A O 1
ATOM 533 N N . ASN A 1 77 ? -10.950 -2.694 4.558 1.00 95.94 77 ASN A N 1
ATOM 534 C CA . ASN A 1 77 ? -12.179 -2.653 3.761 1.00 95.94 77 ASN A CA 1
ATOM 535 C C . ASN A 1 77 ? -11.979 -2.987 2.273 1.00 95.94 77 ASN A C 1
ATOM 537 O O . ASN A 1 77 ? -12.968 -3.136 1.555 1.00 95.94 77 ASN A O 1
ATOM 541 N N . SER A 1 78 ? -10.735 -3.088 1.792 1.00 92.38 78 SER A N 1
ATOM 542 C CA . SER A 1 78 ? -10.448 -3.488 0.406 1.00 92.38 78 SER A CA 1
ATOM 543 C C . SER A 1 78 ? -10.593 -4.994 0.166 1.00 92.38 78 SER A C 1
ATOM 545 O O . SER A 1 78 ? -10.722 -5.417 -0.984 1.00 92.38 78 SER A O 1
ATOM 547 N N . ASP A 1 79 ? -10.616 -5.786 1.241 1.00 93.12 79 ASP A N 1
ATOM 548 C CA . ASP A 1 79 ? -10.789 -7.234 1.218 1.00 93.12 79 ASP A CA 1
ATOM 549 C C . ASP A 1 79 ? -12.021 -7.623 2.053 1.00 93.12 79 ASP A C 1
ATOM 551 O O . ASP A 1 79 ? -12.198 -7.173 3.186 1.00 93.12 79 ASP A O 1
ATOM 555 N N . SER A 1 80 ? -12.891 -8.462 1.488 1.00 93.69 80 SER A N 1
ATOM 556 C CA . SER A 1 80 ? -14.110 -8.929 2.155 1.00 93.69 80 SER A CA 1
ATOM 557 C C . SER A 1 80 ? -13.839 -9.738 3.423 1.00 93.69 80 SER A C 1
ATOM 559 O O . SER A 1 80 ? -14.681 -9.750 4.317 1.00 93.69 80 SER A O 1
ATOM 561 N N . ASP A 1 81 ? -12.688 -10.407 3.520 1.00 95.06 81 ASP A N 1
ATOM 562 C CA . ASP A 1 81 ? -12.353 -11.243 4.677 1.00 95.06 81 ASP A CA 1
ATOM 563 C C . ASP A 1 81 ? -11.895 -10.411 5.885 1.00 95.06 81 ASP A C 1
ATOM 565 O O . ASP A 1 81 ? -11.942 -10.882 7.024 1.00 95.06 81 ASP A O 1
ATOM 569 N N . THR A 1 82 ? -11.463 -9.168 5.652 1.00 95.31 82 THR A N 1
ATOM 570 C CA . THR A 1 82 ? -10.933 -8.268 6.688 1.00 95.31 82 THR A CA 1
ATOM 571 C C . THR A 1 82 ? -11.767 -7.011 6.895 1.00 95.31 82 THR A C 1
ATOM 573 O O . THR A 1 82 ? -11.383 -6.142 7.677 1.00 95.31 82 THR A O 1
ATOM 576 N N . GLN A 1 83 ? -12.903 -6.904 6.208 1.00 96.06 83 GLN A N 1
ATOM 577 C CA . GLN A 1 83 ? -13.765 -5.733 6.233 1.00 96.06 83 GLN A CA 1
ATOM 578 C C . GLN A 1 83 ? -14.182 -5.356 7.664 1.00 96.06 83 GLN A C 1
ATOM 580 O O . GLN A 1 83 ? -14.631 -6.187 8.453 1.00 96.06 83 GLN A O 1
ATOM 585 N N . VAL A 1 84 ? -14.068 -4.067 7.991 1.00 97.00 84 VAL A N 1
ATOM 586 C CA . VAL A 1 84 ? -14.320 -3.544 9.343 1.00 97.00 84 VAL A CA 1
ATOM 587 C C . VAL A 1 84 ? -15.814 -3.563 9.681 1.00 97.00 84 VAL A C 1
ATOM 589 O O . VAL A 1 84 ? -16.198 -3.875 10.810 1.00 97.00 84 VAL A O 1
ATOM 592 N N . ALA A 1 85 ? -16.667 -3.212 8.713 1.00 96.44 85 ALA A N 1
ATOM 593 C CA . ALA A 1 85 ? -18.120 -3.233 8.858 1.00 96.44 85 ALA A CA 1
ATOM 594 C C . ALA A 1 85 ? -18.836 -3.300 7.499 1.00 96.44 85 ALA A C 1
ATOM 596 O O . ALA A 1 85 ? -18.395 -2.689 6.525 1.00 96.44 85 ALA A O 1
ATOM 597 N N . ASP A 1 86 ? -19.998 -3.958 7.451 1.00 95.62 86 ASP A N 1
ATOM 598 C CA . ASP A 1 86 ? -20.840 -4.029 6.244 1.00 95.62 86 ASP A CA 1
ATOM 599 C C . ASP A 1 86 ? -21.483 -2.682 5.879 1.00 95.62 86 ASP A C 1
ATOM 601 O O . ASP A 1 86 ? -21.704 -2.377 4.709 1.00 95.62 86 ASP A O 1
ATOM 605 N N . SER A 1 87 ? -21.825 -1.869 6.883 1.00 96.25 87 SER A N 1
ATOM 606 C CA . SER A 1 87 ? -22.465 -0.564 6.694 1.00 96.25 87 SER A CA 1
ATOM 607 C C . SER A 1 87 ? -22.262 0.347 7.903 1.00 96.25 87 SER A C 1
ATOM 609 O O . SER A 1 87 ? -22.017 -0.120 9.016 1.00 96.25 87 SER A O 1
ATOM 611 N N . GLY A 1 88 ? -22.404 1.656 7.690 1.00 95.31 88 GLY A N 1
ATOM 612 C CA . GLY A 1 88 ? -2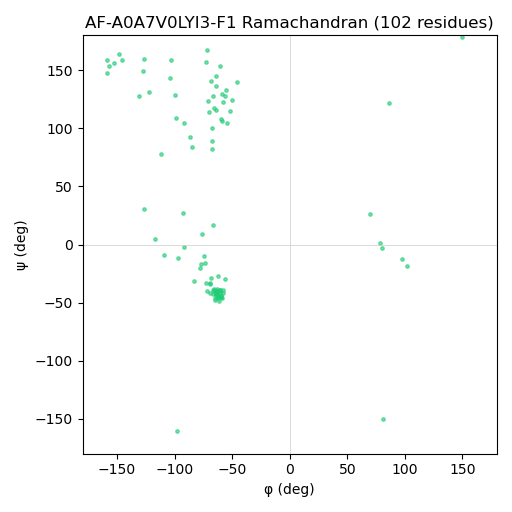2.268 2.657 8.746 1.00 95.31 88 GLY A CA 1
ATOM 613 C C . GLY A 1 88 ? -20.810 2.997 9.053 1.00 95.31 88 GLY A C 1
ATOM 614 O O . GLY A 1 88 ? -19.960 2.975 8.171 1.00 95.31 88 GLY A O 1
ATOM 615 N N . VAL A 1 89 ? -20.525 3.365 10.303 1.00 95.81 89 VAL A N 1
ATOM 616 C CA . VAL A 1 89 ? -19.176 3.769 10.734 1.00 95.81 89 VAL A CA 1
ATOM 617 C C . VAL A 1 89 ? -18.163 2.653 10.489 1.00 95.81 89 VAL A C 1
ATOM 619 O O . VAL A 1 89 ? -18.371 1.518 10.912 1.00 95.81 89 VAL A O 1
ATOM 622 N N . GLY A 1 90 ? -17.055 3.001 9.840 1.00 94.69 90 GLY A N 1
ATOM 623 C CA . GLY A 1 90 ? -15.974 2.076 9.524 1.00 94.69 90 GLY A CA 1
ATOM 624 C C . GLY A 1 90 ? -16.236 1.198 8.302 1.00 94.69 90 GLY A C 1
ATOM 625 O O . GLY A 1 90 ? -15.341 0.454 7.927 1.00 94.69 90 GLY A O 1
ATOM 626 N N . SER A 1 91 ? -17.408 1.268 7.661 1.00 96.44 91 SER A N 1
ATOM 627 C CA . SER A 1 91 ? -17.659 0.531 6.415 1.00 96.44 91 SER A CA 1
ATOM 628 C C . SER A 1 91 ? -16.885 1.139 5.237 1.00 96.44 91 SER A C 1
ATOM 630 O O . SER A 1 91 ? -16.445 2.285 5.350 1.00 96.44 91 SER A O 1
ATOM 632 N N . PRO A 1 92 ? -16.789 0.448 4.084 1.00 95.69 92 PRO A N 1
ATOM 633 C CA . PRO A 1 92 ? -16.178 1.014 2.885 1.00 95.69 92 PRO A CA 1
ATOM 634 C C . PRO A 1 92 ? -16.755 2.399 2.546 1.00 95.69 92 PRO A C 1
ATOM 636 O O . PRO A 1 92 ? -17.976 2.554 2.432 1.00 95.69 92 PRO A O 1
ATOM 639 N N . GLY A 1 93 ? -15.886 3.406 2.426 1.00 94.44 93 GLY A N 1
ATOM 640 C CA . GLY A 1 93 ? -16.243 4.807 2.165 1.00 94.44 93 GLY A CA 1
ATOM 641 C C . GLY A 1 93 ? -16.750 5.598 3.380 1.00 94.44 93 GLY A C 1
ATOM 642 O O . GLY A 1 93 ? -17.105 6.768 3.237 1.00 94.44 93 GLY A O 1
ATOM 643 N N . ASN A 1 94 ? -16.805 4.977 4.560 1.00 96.25 94 ASN A N 1
ATOM 644 C CA . ASN A 1 94 ? -17.185 5.576 5.843 1.00 96.25 94 ASN A CA 1
ATOM 645 C C . ASN A 1 94 ? -16.109 5.320 6.916 1.00 96.25 94 ASN A C 1
ATOM 647 O O . ASN A 1 94 ? -16.420 5.180 8.105 1.00 96.25 94 ASN A O 1
ATOM 651 N N . GLU A 1 95 ? -14.847 5.221 6.502 1.00 96.56 95 GLU A N 1
ATOM 652 C CA . GLU A 1 95 ? -13.706 5.021 7.388 1.00 96.56 95 GLU A CA 1
ATOM 653 C C . GLU A 1 95 ? -13.563 6.171 8.390 1.00 96.56 95 GLU A C 1
ATOM 655 O O . GLU A 1 95 ? -13.964 7.314 8.163 1.00 96.56 95 GLU A O 1
ATOM 660 N N . THR A 1 96 ? -12.952 5.867 9.529 1.00 95.88 96 THR A N 1
ATOM 661 C CA . THR A 1 96 ? -12.793 6.801 10.643 1.00 95.88 96 THR A CA 1
ATOM 662 C C . THR A 1 96 ? -11.335 6.910 11.054 1.00 95.88 96 THR A C 1
ATOM 664 O O . THR A 1 96 ? -10.530 6.023 10.797 1.00 95.88 96 THR A O 1
ATOM 667 N N . SER A 1 97 ? -10.991 7.990 11.745 1.00 96.44 97 SER A N 1
ATOM 668 C CA . SER A 1 97 ? -9.652 8.188 12.303 1.00 96.44 97 SER A CA 1
ATOM 669 C C . SER A 1 97 ? -9.547 7.686 13.746 1.00 96.44 97 SER A C 1
ATOM 671 O O . SER A 1 97 ? -8.770 8.251 14.503 1.00 96.44 97 SER A O 1
ATOM 673 N N . TYR A 1 98 ? -10.356 6.704 14.168 1.00 97.19 98 TYR A N 1
ATOM 674 C CA . TYR A 1 98 ? -10.348 6.163 15.536 1.00 97.19 98 TYR A CA 1
ATOM 675 C C . TYR A 1 98 ? -10.285 4.639 15.544 1.00 97.19 98 TYR A C 1
ATOM 677 O O . TYR A 1 98 ? -11.092 3.967 14.900 1.00 97.19 98 TYR A O 1
ATOM 685 N N . PHE A 1 99 ? -9.326 4.093 16.288 1.00 97.81 99 PHE A N 1
ATOM 686 C CA . PHE A 1 99 ? -9.115 2.660 16.402 1.00 97.81 99 PHE A CA 1
ATOM 687 C C . PHE A 1 99 ? -10.013 2.154 17.528 1.00 97.81 99 PHE A C 1
ATOM 689 O O . PHE A 1 99 ? -9.676 2.216 18.713 1.00 97.81 99 PHE A O 1
ATOM 696 N N . GLY A 1 100 ? -11.211 1.721 17.146 1.00 95.62 100 GLY A N 1
ATOM 697 C CA . GLY A 1 100 ? -12.236 1.237 18.066 1.00 95.62 100 GLY A CA 1
ATOM 698 C C . GLY A 1 100 ? -12.283 -0.284 18.176 1.00 95.62 100 GLY A C 1
ATOM 699 O O . GLY A 1 100 ? -11.358 -0.993 17.809 1.00 95.62 100 GLY A O 1
ATOM 700 N N . SER A 1 101 ? -13.411 -0.803 18.658 1.00 93.88 101 SER A N 1
ATOM 701 C CA . SER A 1 101 ? -13.652 -2.249 18.777 1.00 93.88 101 SER A CA 1
ATOM 702 C C . SER A 1 101 ? -13.926 -2.960 17.446 1.00 93.88 101 SER A C 1
ATOM 704 O O . SER A 1 101 ? -13.895 -4.193 17.406 1.00 93.88 101 SER A O 1
ATOM 706 N N . LEU A 1 102 ? -14.245 -2.197 16.394 1.00 92.00 102 LEU A N 1
ATOM 707 C CA . LEU A 1 102 ? -14.512 -2.708 15.046 1.00 92.00 102 LEU A CA 1
ATOM 708 C C . LEU A 1 102 ? -13.219 -2.942 14.256 1.00 92.00 102 LEU A C 1
ATOM 710 O O . LEU A 1 102 ? -13.158 -3.861 13.453 1.00 92.00 102 LEU A O 1
ATOM 714 N N . THR A 1 103 ? -12.180 -2.150 14.513 1.00 88.75 103 THR A N 1
ATOM 715 C CA . THR A 1 103 ? -10.853 -2.307 13.909 1.00 88.75 103 THR A CA 1
ATOM 716 C C . THR A 1 103 ? -10.024 -3.192 14.841 1.00 88.75 103 THR A C 1
ATOM 718 O O . THR A 1 103 ? -9.668 -2.737 15.921 1.00 88.75 103 THR A O 1
ATOM 721 N N . LYS A 1 104 ? -9.789 -4.467 14.513 1.00 74.44 104 LYS A N 1
ATOM 722 C CA . LYS A 1 104 ? -9.042 -5.417 15.363 1.00 74.44 104 LYS A CA 1
ATOM 723 C C . LYS A 1 104 ? -8.488 -6.593 14.573 1.00 74.44 104 LYS A C 1
ATOM 725 O O . LYS A 1 104 ? -9.120 -6.945 13.557 1.00 74.44 104 LYS A O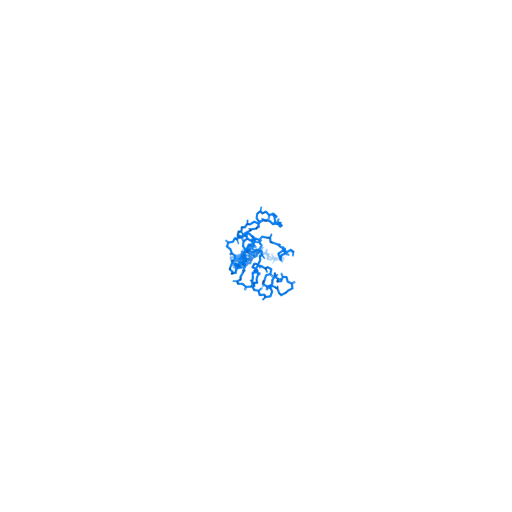 1
#

Sequence (104 aa):
MLAMLAGPGVAQAITASELQVQIDALLAQLSTLQSQLTVLEGGSTGTVAGCTITSFDRALSIGDTGDDVNCLQVVLNSDSDTQVADSGVGSPGNETSYFGSLTK

Foldseek 3Di:
DDDPPPDDPDDPDCDPVNVVVVVVVVVVVVVVVVVVVCVVVPVPLPPLVQQDDSDDPDDDDAFAFDSSQQVLLSVLQVDPVRHLDCDDDSHHVRGHRGCHPSRD

Radius of gyration: 30.79 Å; Cα contacts (8 Å, |Δi|>4): 87; chains: 1; bounding box: 88×39×69 Å

Mean predicted aligned error: 11.99 Å

Secondary structure (DSSP, 8-state):
---------------HHHHHHHHHHHHHHHHHHHHHHHHHTT------TT---S---S---TT-BSHHHHHHHHHHTTSTTT-S-SSSTTSTT---SB--SS--

Solvent-accessible surface area (backbone atoms only — not comparable to full-atom values): 6510 Å² total; per-residue (Å²): 133,87,76,87,81,76,73,82,81,75,74,89,67,86,43,75,67,57,50,49,53,51,51,55,52,50,52,54,47,50,56,51,51,53,54,50,46,39,59,74,73,46,68,70,72,72,78,52,86,91,39,90,71,93,73,79,94,66,89,85,52,78,75,41,68,38,67,63,40,24,30,50,40,50,57,30,40,74,37,87,92,53,43,47,31,97,62,62,79,37,5,78,96,36,53,45,46,57,27,45,91,60,58,125